Protein AF-H0EB92-F1 (afdb_monomer_lite)

Foldseek 3Di:
DDDPLVVPVVVVVVVVVVVLVVVLVVLCVVCVVVVCNVVSVVVVVVSVVCVVCVLVVVLVVLLVVLVVCVVVVVDDVQLSVLSNQLSVLCVVCVVVVDVVSPVSSVVSNCSSVVRVVVCVVPQDPVNVPPDPPPPPPDDDPDDD

pLDDT: mean 77.76, std 15.23, range [47.97, 97.62]

Radius of gyration: 22.9 Å; chains: 1; bounding box: 50×65×52 Å

Sequence (144 aa):
MGDPDTGSFSQMALAVGLVLMVPAVLGLMHMLREREVAFGHLGGAVAMLGLLVLPWAFMAGIAVLAFGLYRARAARSTVLLALVIGAAALAAAAITTTEWLAFAGMAALFVGFGAIGWMVLFESDEEWEHTPEVSGFRTLPGLH

Structure (mmCIF, N/CA/C/O backbone):
data_AF-H0EB92-F1
#
_entry.id   AF-H0EB92-F1
#
loop_
_atom_site.group_PDB
_atom_site.id
_atom_site.type_symbol
_atom_site.label_atom_id
_atom_site.label_alt_id
_atom_site.label_comp_id
_atom_site.label_asym_id
_atom_site.label_entity_id
_atom_site.label_seq_id
_atom_site.pdbx_PDB_ins_code
_atom_site.Cartn_x
_atom_site.Cartn_y
_atom_site.Cartn_z
_atom_site.occupancy
_atom_site.B_iso_or_equiv
_atom_site.auth_seq_id
_atom_site.auth_comp_id
_atom_site.auth_asym_id
_atom_site.auth_atom_id
_atom_site.pdbx_PDB_model_num
ATOM 1 N N . MET A 1 1 ? 14.178 24.014 -21.114 1.00 47.97 1 MET A N 1
ATOM 2 C CA . MET A 1 1 ? 13.807 24.080 -19.688 1.00 47.97 1 MET A CA 1
ATOM 3 C C . MET A 1 1 ? 13.017 22.808 -19.430 1.00 47.97 1 MET A C 1
ATOM 5 O O . MET A 1 1 ? 11.900 22.718 -19.912 1.00 47.97 1 MET A O 1
ATOM 9 N N . GLY A 1 2 ? 13.695 21.762 -18.947 1.00 56.12 2 GLY A N 1
ATOM 10 C CA . GLY A 1 2 ? 13.131 20.412 -18.826 1.00 56.12 2 GLY A CA 1
ATOM 11 C C . GLY A 1 2 ? 12.262 20.292 -17.581 1.00 56.12 2 GLY A C 1
ATOM 12 O O . GLY A 1 2 ? 12.571 20.925 -16.574 1.00 56.12 2 GLY A O 1
ATOM 13 N N . ASP A 1 3 ? 11.184 19.527 -17.697 1.00 61.53 3 ASP A N 1
ATOM 14 C CA . ASP A 1 3 ? 10.176 19.314 -16.660 1.00 61.53 3 ASP A CA 1
ATOM 15 C C . ASP A 1 3 ? 10.810 18.667 -15.404 1.00 61.53 3 ASP A C 1
ATOM 17 O O . ASP A 1 3 ? 11.378 17.572 -15.523 1.00 61.53 3 ASP A O 1
ATOM 21 N N . PRO A 1 4 ? 10.804 19.335 -14.232 1.00 57.75 4 PRO A N 1
ATOM 22 C CA . PRO A 1 4 ? 11.524 18.891 -13.030 1.00 57.75 4 PRO A CA 1
ATOM 23 C C . PRO A 1 4 ? 11.032 17.552 -12.443 1.00 57.75 4 PRO A C 1
ATOM 25 O O . PRO A 1 4 ? 11.733 16.932 -11.642 1.00 57.75 4 PRO A O 1
ATOM 28 N N . ASP A 1 5 ? 9.887 17.064 -12.905 1.00 58.50 5 ASP A N 1
ATOM 29 C CA . ASP A 1 5 ? 9.116 15.986 -12.281 1.00 58.50 5 ASP A CA 1
ATOM 30 C C . ASP A 1 5 ? 9.556 14.601 -12.796 1.00 58.50 5 ASP A C 1
ATOM 32 O O . ASP A 1 5 ? 9.530 13.593 -12.093 1.00 58.50 5 ASP A O 1
ATOM 36 N N . THR A 1 6 ? 10.089 14.550 -14.020 1.00 55.62 6 THR A N 1
ATOM 37 C CA . THR A 1 6 ? 10.669 13.326 -14.607 1.00 55.62 6 THR A CA 1
ATOM 38 C C . THR A 1 6 ? 11.997 12.920 -13.957 1.00 55.62 6 THR A C 1
ATOM 40 O O . THR A 1 6 ? 12.419 11.763 -14.046 1.00 55.62 6 THR A O 1
ATOM 43 N N . GLY A 1 7 ? 12.647 13.854 -13.255 1.00 50.59 7 GLY A N 1
ATOM 44 C CA . GLY A 1 7 ? 13.911 13.631 -12.563 1.00 50.59 7 GLY A CA 1
ATOM 45 C C . GLY A 1 7 ? 13.770 12.763 -11.310 1.00 50.59 7 GLY A C 1
ATOM 46 O O . GLY A 1 7 ? 14.587 11.866 -11.116 1.00 50.59 7 GLY A O 1
ATOM 47 N N . SER A 1 8 ? 12.727 12.965 -10.500 1.00 57.66 8 SER A N 1
ATOM 48 C CA . SER A 1 8 ? 12.569 12.355 -9.166 1.00 57.66 8 SER A CA 1
ATOM 49 C C . SER A 1 8 ? 12.298 10.846 -9.228 1.00 57.66 8 SER A C 1
ATOM 51 O O . SER A 1 8 ? 12.966 10.057 -8.558 1.00 57.66 8 SER A O 1
ATOM 53 N N . PHE A 1 9 ? 11.382 10.421 -10.100 1.00 49.84 9 PHE A N 1
ATOM 54 C CA . PHE A 1 9 ? 11.049 9.013 -10.308 1.00 49.84 9 PHE A CA 1
ATOM 55 C C . PHE A 1 9 ? 12.227 8.253 -10.929 1.00 49.84 9 PHE A C 1
ATOM 57 O O . PHE A 1 9 ? 12.560 7.149 -10.493 1.00 49.84 9 PHE A O 1
ATOM 64 N N . SER A 1 10 ? 12.930 8.886 -11.881 1.00 52.88 10 SER A N 1
ATOM 65 C CA . SER A 1 10 ? 14.174 8.340 -12.436 1.00 52.88 10 SER A CA 1
ATOM 66 C C . SER A 1 10 ? 15.265 8.206 -11.364 1.00 52.88 10 SER A C 1
ATOM 68 O O . SER A 1 10 ? 15.989 7.215 -11.347 1.00 52.88 10 SER A O 1
ATOM 70 N N . GLN A 1 11 ? 15.338 9.144 -10.414 1.00 54.69 11 GLN A N 1
ATOM 71 C CA . GLN A 1 11 ? 16.317 9.145 -9.328 1.00 54.69 11 GLN A CA 1
ATOM 72 C C . GLN A 1 11 ? 16.017 8.102 -8.246 1.00 54.69 11 GLN A C 1
ATOM 74 O O . GLN A 1 11 ? 16.948 7.484 -7.732 1.00 54.69 11 GLN A O 1
ATOM 79 N N . MET A 1 12 ? 14.747 7.841 -7.926 1.00 48.62 12 MET A N 1
ATOM 80 C CA . MET A 1 12 ? 14.381 6.767 -6.993 1.00 48.62 12 MET A CA 1
ATOM 81 C C . MET A 1 12 ? 14.531 5.384 -7.630 1.00 48.62 12 MET A C 1
ATOM 83 O O . MET A 1 12 ? 15.045 4.471 -6.984 1.00 48.62 12 MET A O 1
ATOM 87 N N . ALA A 1 13 ? 14.177 5.240 -8.911 1.00 63.12 13 ALA A N 1
ATOM 88 C CA . ALA A 1 13 ? 14.473 4.034 -9.681 1.00 63.12 13 ALA A CA 1
ATOM 89 C C . ALA A 1 13 ? 15.991 3.778 -9.768 1.00 63.12 13 ALA A C 1
ATOM 91 O O . ALA A 1 13 ? 16.427 2.636 -9.618 1.00 63.12 13 ALA A O 1
ATOM 92 N N . LEU A 1 14 ? 16.804 4.833 -9.912 1.00 58.56 14 LEU A N 1
ATOM 93 C CA . LEU A 1 14 ? 18.266 4.757 -9.822 1.00 58.56 14 LEU A CA 1
ATOM 94 C C . LEU A 1 14 ? 18.753 4.368 -8.417 1.00 58.56 14 LEU A C 1
ATOM 96 O O . LEU A 1 14 ? 19.651 3.538 -8.311 1.00 58.56 14 LEU A O 1
ATOM 100 N N . ALA A 1 15 ? 18.169 4.907 -7.342 1.00 57.34 15 ALA A N 1
ATOM 101 C CA . ALA A 1 15 ? 18.561 4.582 -5.966 1.00 57.34 15 ALA A CA 1
ATOM 102 C C . ALA A 1 15 ? 18.242 3.123 -5.598 1.00 57.34 15 ALA A C 1
ATOM 104 O O . ALA A 1 15 ? 19.079 2.424 -5.025 1.00 57.34 15 ALA A O 1
ATOM 105 N N . VAL A 1 16 ? 17.060 2.638 -5.986 1.00 60.53 16 VAL A N 1
ATOM 106 C CA . VAL A 1 16 ? 16.660 1.234 -5.824 1.00 60.53 16 VAL A CA 1
ATOM 107 C C . VAL A 1 16 ? 17.541 0.334 -6.692 1.00 60.53 16 VAL A C 1
ATOM 109 O O . VAL A 1 16 ? 18.090 -0.645 -6.189 1.00 60.53 16 VAL A O 1
ATOM 112 N N . GLY A 1 17 ? 17.780 0.713 -7.953 1.00 59.66 17 GLY A N 1
ATOM 113 C CA . GLY A 1 17 ? 18.734 0.036 -8.833 1.00 59.66 17 GLY A CA 1
ATOM 114 C C . GLY A 1 17 ? 20.137 -0.079 -8.223 1.00 59.66 17 GLY A C 1
ATOM 115 O O . GLY A 1 17 ? 20.752 -1.137 -8.319 1.00 59.66 17 GLY A O 1
ATOM 116 N N . LEU A 1 18 ? 20.614 0.957 -7.523 1.00 62.94 18 LEU A N 1
ATOM 117 C CA . LEU A 1 18 ? 21.928 0.983 -6.871 1.00 62.94 18 LEU A CA 1
ATOM 118 C C . LEU A 1 18 ? 22.023 0.005 -5.687 1.00 62.94 18 LEU A C 1
ATOM 120 O O . LEU A 1 18 ? 23.012 -0.716 -5.566 1.00 62.94 18 LEU A O 1
ATOM 124 N N . VAL A 1 19 ? 20.993 -0.061 -4.834 1.00 62.94 19 VAL A N 1
ATOM 125 C CA . VAL A 1 19 ? 20.951 -0.988 -3.681 1.00 62.94 19 VAL A CA 1
ATOM 126 C C . VAL A 1 19 ? 20.983 -2.445 -4.147 1.00 62.94 19 VAL A C 1
ATOM 128 O O . VAL A 1 19 ? 21.615 -3.294 -3.524 1.00 62.94 19 VAL A O 1
ATOM 131 N N . LEU A 1 20 ? 20.348 -2.723 -5.282 1.00 59.44 20 LEU A N 1
ATOM 132 C CA . LEU A 1 20 ? 20.226 -4.060 -5.864 1.00 59.44 20 LEU A CA 1
ATOM 133 C C . LEU A 1 20 ? 21.416 -4.438 -6.737 1.00 59.44 20 LEU A C 1
ATOM 135 O O . LEU A 1 20 ? 21.704 -5.622 -6.920 1.00 59.44 20 LEU A O 1
ATOM 139 N N . MET A 1 21 ? 22.155 -3.435 -7.211 1.00 62.91 21 MET A N 1
ATOM 140 C CA . MET A 1 21 ? 23.435 -3.623 -7.875 1.00 62.91 21 MET A CA 1
ATOM 141 C C . MET A 1 21 ? 24.424 -4.351 -6.958 1.00 62.91 21 MET A C 1
ATOM 143 O O . MET A 1 21 ? 25.187 -5.177 -7.441 1.00 62.91 21 MET A O 1
ATOM 147 N N . VAL A 1 22 ? 24.389 -4.111 -5.641 1.00 66.00 22 VAL A N 1
ATOM 148 C CA . VAL A 1 22 ? 25.320 -4.727 -4.679 1.00 66.00 22 VAL A CA 1
ATOM 149 C C . VAL A 1 22 ? 25.186 -6.261 -4.627 1.00 66.00 22 VAL A C 1
ATOM 151 O O . VAL A 1 22 ? 26.177 -6.936 -4.910 1.00 66.00 22 VAL A O 1
ATOM 154 N N . PRO A 1 23 ? 24.014 -6.866 -4.342 1.00 62.53 23 PRO A N 1
ATOM 155 C CA . PRO A 1 23 ? 23.859 -8.322 -4.371 1.00 62.53 23 PRO A CA 1
ATOM 156 C C . PRO A 1 23 ? 23.979 -8.915 -5.782 1.00 62.53 23 PRO A C 1
ATOM 158 O O . PRO A 1 23 ? 24.484 -10.027 -5.918 1.00 62.53 23 PRO A O 1
ATOM 161 N N . ALA A 1 24 ? 23.585 -8.189 -6.836 1.00 67.62 24 ALA A N 1
ATOM 162 C CA . ALA A 1 24 ? 23.766 -8.643 -8.217 1.00 67.62 24 ALA A CA 1
ATOM 163 C C . ALA A 1 24 ? 25.253 -8.733 -8.603 1.00 67.62 24 ALA A C 1
ATOM 165 O O . ALA A 1 24 ? 25.683 -9.724 -9.192 1.00 67.62 24 ALA A O 1
ATOM 166 N N . VAL A 1 25 ? 26.056 -7.735 -8.217 1.00 69.44 25 VAL A N 1
ATOM 167 C CA . VAL A 1 25 ? 27.513 -7.737 -8.391 1.00 69.44 25 VAL A CA 1
ATOM 168 C C . VAL A 1 25 ? 28.153 -8.815 -7.527 1.00 69.44 25 VAL A C 1
ATOM 170 O O . VAL A 1 25 ? 29.022 -9.518 -8.024 1.00 69.44 25 VAL A O 1
ATOM 173 N N . LEU A 1 26 ? 27.706 -9.018 -6.285 1.00 67.50 26 LEU A N 1
ATOM 174 C CA . LEU A 1 26 ? 28.209 -10.105 -5.437 1.00 67.50 26 LEU A CA 1
ATOM 175 C C . LEU A 1 26 ? 27.888 -11.491 -6.020 1.00 67.50 26 LEU A C 1
ATOM 177 O O . LEU A 1 26 ? 28.767 -12.349 -6.053 1.00 67.50 26 LEU A O 1
ATOM 181 N N . GLY A 1 27 ? 26.679 -11.694 -6.552 1.00 70.19 27 GLY A N 1
ATOM 182 C CA . GLY A 1 27 ? 26.296 -12.916 -7.267 1.00 70.19 27 GLY A CA 1
ATOM 183 C C . GLY A 1 27 ? 27.115 -13.134 -8.545 1.00 70.19 27 GLY A C 1
ATOM 184 O O . GLY A 1 27 ? 27.589 -14.242 -8.794 1.00 70.19 27 GLY A O 1
ATOM 185 N N . LEU A 1 28 ? 27.372 -12.069 -9.311 1.00 63.38 28 LEU A N 1
ATOM 186 C CA . LEU A 1 28 ? 28.249 -12.096 -10.488 1.00 63.38 28 LEU A CA 1
ATOM 187 C C . LEU A 1 28 ? 29.713 -12.361 -10.118 1.00 63.38 28 LEU A C 1
ATOM 189 O O . LEU A 1 28 ? 30.367 -13.152 -10.786 1.00 63.38 28 LEU A O 1
ATOM 193 N N . MET A 1 29 ? 30.232 -11.760 -9.046 1.00 68.31 29 MET A N 1
ATOM 194 C CA . MET A 1 29 ? 31.584 -12.014 -8.536 1.00 68.31 29 MET A CA 1
ATOM 195 C C . MET A 1 29 ? 31.742 -13.469 -8.099 1.00 68.31 29 MET A C 1
ATOM 197 O O . MET A 1 29 ? 32.788 -14.070 -8.342 1.00 68.31 29 MET A O 1
ATOM 201 N N . HIS A 1 30 ? 30.704 -14.046 -7.490 1.00 64.56 30 HIS A N 1
ATOM 202 C CA . HIS A 1 30 ? 30.712 -15.451 -7.105 1.00 64.56 30 HIS A CA 1
ATOM 203 C C . HIS A 1 30 ? 30.706 -16.376 -8.329 1.00 64.56 30 HIS A C 1
ATOM 205 O O . HIS A 1 30 ? 31.503 -17.305 -8.392 1.00 64.56 30 HIS A O 1
ATOM 211 N N . MET A 1 31 ? 29.922 -16.067 -9.365 1.00 60.25 31 MET A N 1
ATOM 212 C CA . MET A 1 31 ? 29.878 -16.893 -10.580 1.00 60.25 31 MET A CA 1
ATOM 213 C C . MET A 1 31 ? 31.065 -16.705 -11.531 1.00 60.25 31 MET A C 1
ATOM 215 O O . MET A 1 31 ? 31.491 -17.658 -12.183 1.00 60.25 31 MET A O 1
ATOM 219 N N . LEU A 1 32 ? 31.660 -15.510 -11.589 1.00 59.31 32 LEU A N 1
ATOM 220 C CA . LEU A 1 32 ? 32.915 -15.270 -12.312 1.00 59.31 32 LEU A CA 1
ATOM 221 C C . LEU A 1 32 ? 34.091 -16.014 -11.664 1.00 59.31 32 LEU A C 1
ATOM 223 O O . LEU A 1 32 ? 35.038 -16.381 -12.361 1.00 59.31 32 LEU A O 1
ATOM 227 N N . ARG A 1 33 ? 34.009 -16.287 -10.354 1.00 68.94 33 ARG A N 1
ATOM 228 C CA . ARG A 1 33 ? 34.965 -17.135 -9.632 1.00 68.94 33 ARG A CA 1
ATOM 229 C C . ARG A 1 33 ? 34.838 -18.619 -10.008 1.00 68.94 33 ARG A C 1
ATOM 231 O O . ARG A 1 33 ? 35.840 -19.324 -9.943 1.00 68.94 33 ARG A O 1
ATOM 238 N N . GLU A 1 34 ? 33.661 -19.070 -10.451 1.00 62.69 34 GLU A N 1
ATOM 239 C CA . GLU A 1 34 ? 33.354 -20.485 -10.744 1.00 62.69 34 GLU A CA 1
ATOM 240 C C . GLU A 1 34 ? 33.150 -20.803 -12.246 1.00 62.69 34 GLU A C 1
ATOM 242 O O . GLU A 1 34 ? 32.861 -21.938 -12.602 1.00 62.69 34 GLU A O 1
ATOM 247 N N . ARG A 1 35 ? 33.402 -19.842 -13.154 1.00 59.41 35 ARG A N 1
ATOM 248 C CA . ARG A 1 35 ? 33.315 -19.985 -14.632 1.00 59.41 35 ARG A CA 1
ATOM 249 C C . ARG A 1 35 ? 31.919 -20.315 -15.197 1.00 59.41 35 ARG A C 1
ATOM 251 O O . ARG A 1 35 ? 31.824 -20.812 -16.317 1.00 59.41 35 ARG A O 1
ATOM 258 N N . GLU A 1 36 ? 30.839 -19.932 -14.519 1.00 62.75 36 GLU A N 1
ATOM 259 C CA . GLU A 1 36 ? 29.465 -20.185 -14.987 1.00 62.75 36 GLU A CA 1
ATOM 260 C C . GLU A 1 36 ? 28.679 -18.894 -15.300 1.00 62.75 36 GLU A C 1
ATOM 262 O O . GLU A 1 36 ? 27.669 -18.560 -14.685 1.00 62.75 36 GLU A O 1
ATOM 267 N N . VAL A 1 37 ? 29.132 -18.151 -16.318 1.00 59.75 37 VAL A N 1
ATOM 268 C CA . VAL A 1 37 ? 28.549 -16.855 -16.746 1.00 59.75 37 VAL A CA 1
ATOM 269 C C . VAL A 1 37 ? 27.054 -16.954 -17.095 1.00 59.75 37 VAL A C 1
ATOM 271 O O . VAL A 1 37 ? 26.287 -16.024 -16.842 1.00 59.75 37 VAL A O 1
ATOM 274 N N . ALA A 1 38 ? 26.614 -18.093 -17.636 1.00 64.19 38 ALA A N 1
ATOM 275 C CA . ALA A 1 38 ? 25.225 -18.315 -18.036 1.00 64.19 38 ALA A CA 1
ATOM 276 C C . ALA A 1 38 ? 24.244 -18.286 -16.848 1.00 64.19 38 ALA A C 1
ATOM 278 O O . ALA A 1 38 ? 23.174 -17.680 -16.943 1.00 64.19 38 ALA A O 1
ATOM 279 N N . PHE A 1 39 ? 24.621 -18.869 -15.708 1.00 59.34 39 PHE A N 1
ATOM 280 C CA . PHE A 1 39 ? 23.785 -18.859 -14.508 1.00 59.34 39 PHE A CA 1
ATOM 281 C C . PHE A 1 39 ? 23.727 -17.467 -13.861 1.00 59.34 39 PHE A C 1
ATOM 283 O O . PHE A 1 39 ? 22.735 -17.135 -13.212 1.00 59.34 39 PHE A O 1
ATOM 290 N N . GLY A 1 40 ? 24.731 -16.612 -14.098 1.00 60.06 40 GLY A N 1
ATOM 291 C CA . GLY A 1 40 ? 24.814 -15.273 -13.502 1.00 60.06 40 GLY A CA 1
ATOM 292 C C . GLY A 1 40 ? 23.825 -14.314 -14.141 1.00 60.06 40 GLY A C 1
ATOM 293 O O . GLY A 1 40 ? 23.140 -13.557 -13.453 1.00 60.06 40 GLY A O 1
ATOM 294 N N . HIS A 1 41 ? 23.675 -14.415 -15.460 1.00 66.88 41 HIS A N 1
ATOM 295 C CA . HIS A 1 41 ? 22.631 -13.703 -16.187 1.00 66.88 41 HIS A CA 1
ATOM 296 C C . HIS A 1 41 ? 21.233 -14.198 -15.819 1.00 66.88 41 HIS A C 1
ATOM 298 O O . HIS A 1 41 ? 20.327 -13.381 -15.667 1.00 66.88 41 HIS A O 1
ATOM 304 N N . LEU A 1 42 ? 21.061 -15.508 -15.617 1.00 71.44 42 LEU A N 1
ATOM 305 C CA . LEU A 1 42 ? 19.783 -16.072 -15.190 1.00 71.44 42 LEU A CA 1
ATOM 306 C C . LEU A 1 42 ? 19.403 -15.598 -13.778 1.00 71.44 42 LEU A C 1
ATOM 308 O O . LEU A 1 42 ? 18.294 -15.111 -13.579 1.00 71.44 42 LEU A O 1
ATOM 312 N N . GLY A 1 43 ? 20.330 -15.660 -12.819 1.00 66.81 43 GLY A N 1
ATOM 313 C CA . GLY A 1 43 ? 20.117 -15.166 -11.456 1.00 66.81 43 GLY A CA 1
ATOM 314 C C . GLY A 1 43 ? 19.850 -13.660 -11.408 1.00 66.81 43 GLY A C 1
ATOM 315 O O . GLY A 1 43 ? 18.928 -13.221 -10.722 1.00 66.81 43 GLY A O 1
ATOM 316 N N . GLY A 1 44 ? 20.586 -12.872 -12.199 1.00 68.31 44 GLY A N 1
ATOM 317 C CA . GLY A 1 44 ? 20.347 -11.436 -12.347 1.00 68.31 44 GLY A CA 1
ATOM 318 C C . GLY A 1 44 ? 18.977 -11.116 -12.956 1.00 68.31 44 GLY A C 1
ATOM 319 O O . GLY A 1 44 ? 18.276 -10.239 -12.454 1.00 68.31 44 GLY A O 1
ATOM 320 N N . ALA A 1 45 ? 18.554 -11.856 -13.985 1.00 72.88 45 ALA A N 1
ATOM 321 C CA . ALA A 1 45 ? 17.235 -11.696 -14.597 1.00 72.88 45 ALA A CA 1
ATOM 322 C C . ALA A 1 45 ? 16.102 -12.068 -13.627 1.00 72.88 45 ALA A C 1
ATOM 324 O O . ALA A 1 45 ? 15.121 -11.336 -13.525 1.00 72.88 45 ALA A O 1
ATOM 325 N N . VAL A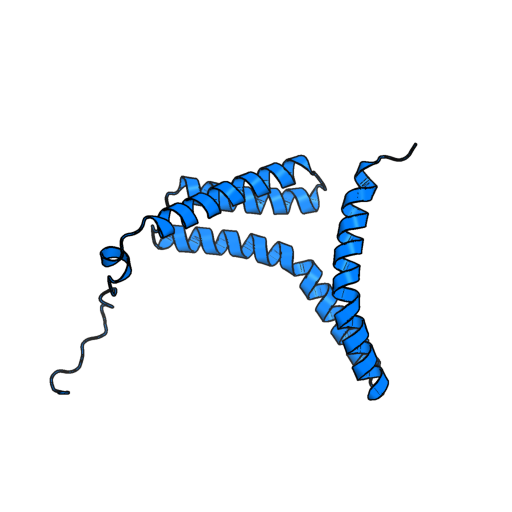 1 46 ? 16.253 -13.160 -12.871 1.00 71.06 46 VAL A N 1
ATOM 326 C CA . VAL A 1 46 ? 15.277 -13.587 -11.856 1.00 71.06 46 VAL A CA 1
ATOM 327 C C . VAL A 1 46 ? 15.180 -12.569 -10.720 1.00 71.06 46 VAL A C 1
ATOM 329 O O . VAL A 1 46 ? 14.072 -12.219 -10.316 1.00 71.06 46 VAL A O 1
ATOM 332 N N . ALA A 1 47 ? 16.310 -12.040 -10.240 1.00 72.31 47 ALA A N 1
ATOM 333 C CA . ALA A 1 47 ? 16.313 -10.988 -9.228 1.00 72.31 47 ALA A CA 1
ATOM 334 C C . ALA A 1 47 ? 15.603 -9.724 -9.738 1.00 72.31 47 ALA A C 1
ATOM 336 O O . ALA A 1 47 ? 14.718 -9.199 -9.064 1.00 72.31 47 ALA A O 1
ATOM 337 N N . MET A 1 48 ? 15.923 -9.281 -10.958 1.00 68.69 48 MET A N 1
ATOM 338 C CA . MET A 1 48 ? 15.298 -8.104 -11.567 1.00 68.69 48 MET A CA 1
ATOM 339 C C . MET A 1 48 ? 13.786 -8.287 -11.760 1.00 68.69 48 MET A C 1
ATOM 341 O O . MET A 1 48 ? 13.009 -7.379 -11.472 1.00 68.69 48 MET A O 1
ATOM 345 N N . LEU A 1 49 ? 13.353 -9.479 -12.184 1.00 69.94 49 LEU A N 1
ATOM 346 C CA . LEU A 1 49 ? 11.935 -9.823 -12.283 1.00 69.94 49 LEU A CA 1
ATOM 347 C C . LEU A 1 49 ? 11.245 -9.808 -10.918 1.00 69.94 49 LEU A C 1
ATOM 349 O O . LEU A 1 49 ? 10.161 -9.243 -10.797 1.00 69.94 49 LEU A O 1
ATOM 353 N N . GLY A 1 50 ? 11.872 -10.378 -9.886 1.00 70.88 50 GLY A N 1
ATOM 354 C CA . GLY A 1 50 ? 11.340 -10.345 -8.524 1.00 70.88 50 GLY A CA 1
ATOM 355 C C . GLY A 1 50 ? 11.095 -8.915 -8.048 1.00 70.88 50 GLY A C 1
ATOM 356 O O . GLY A 1 50 ? 10.032 -8.607 -7.520 1.00 70.88 50 GLY A O 1
ATOM 357 N N . LEU A 1 51 ? 12.034 -8.019 -8.327 1.00 74.00 51 LEU A N 1
ATOM 358 C CA . LEU A 1 51 ? 11.930 -6.602 -7.993 1.00 74.00 51 LEU A CA 1
ATOM 359 C C . LEU A 1 51 ? 10.883 -5.836 -8.784 1.00 74.00 51 LEU A C 1
ATOM 361 O O . LEU A 1 51 ? 10.212 -4.974 -8.222 1.00 74.00 51 LEU A O 1
ATOM 365 N N . LEU A 1 52 ? 10.709 -6.175 -10.056 1.00 74.00 52 LEU A N 1
ATOM 366 C CA . LEU A 1 52 ? 9.661 -5.595 -10.883 1.00 74.00 52 LEU A CA 1
ATOM 367 C C . LEU A 1 52 ? 8.262 -6.000 -10.389 1.00 74.00 52 LEU A C 1
ATOM 369 O O . LEU A 1 52 ? 7.334 -5.195 -10.422 1.00 74.00 52 LEU A O 1
ATOM 373 N N . VAL A 1 53 ? 8.109 -7.242 -9.921 1.00 80.38 53 VAL A N 1
ATOM 374 C CA . VAL A 1 53 ? 6.819 -7.807 -9.493 1.00 80.38 53 VAL A CA 1
ATOM 375 C C . VAL A 1 53 ? 6.498 -7.491 -8.027 1.00 80.38 53 VAL A C 1
ATOM 377 O O . VAL A 1 53 ? 5.324 -7.421 -7.665 1.00 80.38 53 VAL A O 1
ATOM 380 N N . LEU A 1 54 ? 7.507 -7.259 -7.181 1.00 81.38 54 LEU A N 1
ATOM 381 C CA . LEU A 1 54 ? 7.343 -7.072 -5.735 1.00 81.38 54 LEU A CA 1
ATOM 382 C C . LEU A 1 54 ? 6.295 -6.005 -5.348 1.00 81.38 54 LEU A C 1
ATOM 384 O O . LEU A 1 54 ? 5.449 -6.317 -4.507 1.00 81.38 54 LEU A O 1
ATOM 388 N N . PRO A 1 55 ? 6.261 -4.794 -5.944 1.00 82.19 55 PRO A N 1
ATOM 389 C CA . PRO A 1 55 ? 5.258 -3.785 -5.592 1.00 82.19 55 PRO A CA 1
ATOM 390 C C . PRO A 1 55 ? 3.828 -4.237 -5.915 1.00 82.19 55 PRO A C 1
ATOM 392 O O . PRO A 1 55 ? 2.905 -4.001 -5.137 1.00 82.19 55 PRO A O 1
ATOM 395 N N . TRP A 1 56 ? 3.647 -4.948 -7.029 1.00 83.44 56 TRP A N 1
ATOM 396 C CA . TRP A 1 56 ? 2.356 -5.500 -7.444 1.00 83.44 56 TRP A CA 1
ATOM 397 C C . TRP A 1 56 ? 1.894 -6.617 -6.515 1.00 83.44 56 TRP A C 1
ATOM 399 O 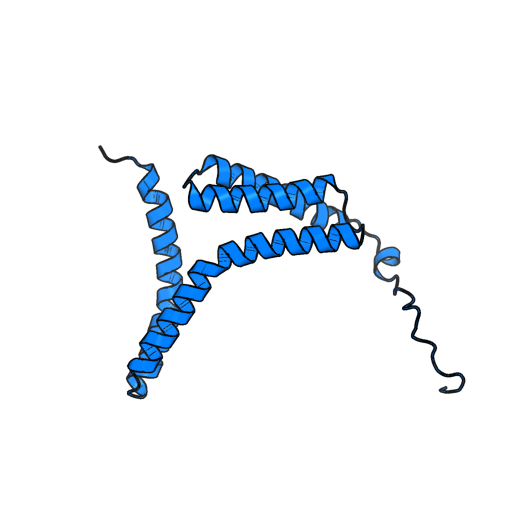O . TRP A 1 56 ? 0.740 -6.639 -6.087 1.00 83.44 56 TRP A O 1
ATOM 409 N N . ALA A 1 57 ? 2.812 -7.516 -6.157 1.00 81.62 57 ALA A N 1
ATOM 410 C CA . ALA A 1 57 ? 2.556 -8.574 -5.191 1.00 81.62 57 ALA A CA 1
ATOM 411 C C . ALA A 1 57 ? 2.199 -8.001 -3.812 1.00 81.62 57 ALA A C 1
ATOM 413 O O . ALA A 1 57 ? 1.285 -8.507 -3.165 1.00 81.62 57 ALA A O 1
ATOM 414 N N . PHE A 1 58 ? 2.856 -6.916 -3.389 1.00 86.38 58 PHE A N 1
ATOM 415 C CA . PHE A 1 58 ? 2.521 -6.210 -2.155 1.00 86.38 58 PHE A CA 1
ATOM 416 C C . PHE A 1 58 ? 1.084 -5.674 -2.185 1.00 86.38 58 PHE A C 1
ATOM 418 O O . PHE A 1 58 ? 0.302 -5.985 -1.290 1.00 86.38 58 PHE A O 1
ATOM 425 N N . MET A 1 59 ? 0.694 -4.946 -3.237 1.00 89.12 59 MET A N 1
ATOM 426 C CA . MET A 1 59 ? -0.666 -4.400 -3.376 1.00 89.12 59 MET A CA 1
ATOM 427 C C . MET A 1 59 ? -1.736 -5.499 -3.427 1.00 89.12 59 MET A C 1
ATOM 429 O O . MET A 1 59 ? -2.774 -5.386 -2.773 1.00 89.12 59 MET A O 1
ATOM 433 N N . ALA A 1 60 ? -1.469 -6.595 -4.143 1.00 89.56 60 ALA A N 1
ATOM 434 C CA . ALA A 1 60 ? -2.334 -7.772 -4.143 1.00 89.56 60 ALA A CA 1
ATOM 435 C C . ALA A 1 60 ? -2.421 -8.413 -2.747 1.00 89.56 60 ALA A C 1
ATOM 437 O O . ALA A 1 60 ? -3.509 -8.771 -2.294 1.00 89.56 60 ALA A O 1
ATOM 438 N N . GLY A 1 61 ? -1.296 -8.495 -2.032 1.00 91.50 61 GLY A N 1
ATOM 439 C CA . GLY A 1 61 ? -1.226 -8.954 -0.648 1.00 91.50 61 GLY A CA 1
ATOM 440 C C . GLY A 1 61 ? -2.097 -8.122 0.292 1.00 91.50 61 GLY A C 1
ATOM 441 O O . GLY A 1 61 ? -2.795 -8.694 1.124 1.00 91.50 61 GLY A O 1
ATOM 442 N N . ILE A 1 62 ? -2.151 -6.797 0.113 1.00 96.25 62 ILE A N 1
ATOM 443 C CA . ILE A 1 62 ? -3.060 -5.926 0.876 1.00 96.25 62 ILE A CA 1
ATOM 444 C C . ILE A 1 62 ? -4.527 -6.260 0.603 1.00 96.25 62 ILE A C 1
ATOM 446 O O . ILE A 1 62 ? -5.319 -6.327 1.542 1.00 96.25 62 ILE A O 1
ATOM 450 N N . ALA A 1 63 ? -4.904 -6.510 -0.652 1.00 94.75 63 ALA A N 1
ATOM 451 C CA . ALA A 1 63 ? -6.273 -6.902 -0.983 1.00 94.75 63 ALA A CA 1
ATOM 452 C C . ALA A 1 63 ? -6.650 -8.254 -0.349 1.00 94.75 63 ALA A C 1
ATOM 454 O O . ALA A 1 63 ? -7.735 -8.396 0.218 1.00 94.75 63 ALA A O 1
ATOM 455 N N . VAL A 1 64 ? -5.735 -9.229 -0.385 1.00 96.50 64 VAL A N 1
ATOM 456 C CA . VAL A 1 64 ? -5.913 -10.535 0.270 1.00 96.50 64 VAL A CA 1
ATOM 457 C C . VAL A 1 64 ? -6.006 -10.381 1.790 1.00 96.50 64 VAL A C 1
ATOM 459 O O . VAL A 1 64 ? -6.888 -10.978 2.406 1.00 96.50 64 VAL A O 1
ATOM 462 N N . LEU A 1 65 ? -5.156 -9.548 2.397 1.00 94.25 65 LEU A N 1
ATOM 463 C CA . LEU A 1 65 ? -5.199 -9.236 3.826 1.00 94.25 65 LEU A CA 1
ATOM 464 C C . LEU A 1 65 ? -6.545 -8.607 4.208 1.00 94.25 65 LEU A C 1
ATOM 466 O O . LEU A 1 65 ? -7.196 -9.078 5.137 1.00 94.25 65 LEU A O 1
ATOM 470 N N . ALA A 1 66 ? -6.998 -7.594 3.466 1.00 95.06 66 ALA A N 1
ATOM 471 C CA . ALA A 1 66 ? -8.285 -6.946 3.700 1.00 95.06 66 ALA A CA 1
ATOM 472 C C . ALA A 1 66 ? -9.451 -7.943 3.592 1.00 95.06 66 ALA A C 1
ATOM 474 O O . ALA A 1 66 ? -10.369 -7.911 4.412 1.00 95.06 66 ALA A O 1
ATOM 475 N N . PHE A 1 67 ? -9.394 -8.873 2.634 1.00 94.81 67 PHE A N 1
ATOM 476 C CA . PHE A 1 67 ? -10.369 -9.956 2.517 1.00 94.81 67 PHE A CA 1
ATOM 477 C C . PHE A 1 67 ? -10.317 -10.934 3.702 1.00 94.81 67 PHE A C 1
ATOM 479 O O . PHE A 1 67 ? -11.364 -11.334 4.214 1.00 94.81 67 PHE A O 1
ATOM 486 N N . GLY A 1 68 ? -9.122 -11.300 4.171 1.00 93.31 68 GLY A N 1
ATOM 487 C CA . GLY A 1 68 ? -8.939 -12.130 5.364 1.00 93.31 68 GLY A CA 1
ATOM 488 C C . GLY A 1 68 ? -9.535 -11.478 6.613 1.00 93.31 68 GLY A C 1
ATOM 489 O O . GLY A 1 68 ? -10.332 -12.102 7.311 1.00 93.31 68 GLY A O 1
ATOM 490 N N . LEU A 1 69 ? -9.238 -10.195 6.832 1.00 93.56 69 LEU A N 1
ATOM 491 C CA . LEU A 1 69 ? -9.782 -9.403 7.939 1.00 93.56 69 LEU A CA 1
ATOM 492 C C . LEU A 1 69 ? -11.302 -9.226 7.837 1.00 93.56 69 LEU A C 1
ATOM 494 O O . LEU A 1 69 ? -11.996 -9.305 8.850 1.00 93.56 69 LEU A O 1
ATOM 498 N N . TYR A 1 70 ? -11.835 -9.047 6.622 1.00 93.31 70 TYR A N 1
ATOM 499 C CA . TYR A 1 70 ? -13.277 -9.030 6.371 1.00 93.31 70 TYR A CA 1
ATOM 500 C C . TYR A 1 70 ? -13.933 -10.351 6.781 1.00 93.31 70 TYR A C 1
ATOM 502 O O . TYR A 1 70 ? -14.919 -10.356 7.519 1.00 93.31 70 TYR A O 1
ATOM 510 N N . ARG A 1 71 ? -13.372 -11.481 6.327 1.00 94.62 71 ARG A N 1
ATOM 511 C CA . ARG A 1 71 ? -13.881 -12.825 6.637 1.00 94.62 71 ARG A CA 1
ATOM 512 C C . ARG A 1 71 ? -13.808 -13.141 8.126 1.00 94.62 71 ARG A C 1
ATOM 514 O O . ARG A 1 71 ? -14.735 -13.757 8.641 1.00 94.62 71 ARG A O 1
ATOM 521 N N . ALA A 1 72 ? -12.753 -12.693 8.799 1.00 90.94 72 ALA A N 1
ATOM 522 C CA . ALA A 1 72 ? -12.588 -12.830 10.242 1.00 90.94 72 ALA A CA 1
ATOM 523 C C . ALA A 1 72 ? -13.449 -11.841 11.047 1.00 90.94 72 ALA A C 1
ATOM 525 O O . ALA A 1 72 ? -13.565 -11.990 12.257 1.00 90.94 72 ALA A O 1
ATOM 526 N N . ARG A 1 73 ? -14.041 -10.828 10.394 1.00 88.75 73 ARG A N 1
ATOM 527 C CA . ARG A 1 73 ? -14.717 -9.689 11.043 1.00 88.75 73 ARG A CA 1
ATOM 528 C C . ARG A 1 73 ? -13.837 -8.978 12.081 1.00 88.75 73 ARG A C 1
ATOM 530 O O . ARG A 1 73 ? -14.355 -8.355 12.999 1.00 88.75 73 ARG A O 1
ATOM 537 N N . ALA A 1 74 ? -12.521 -9.041 11.891 1.00 87.69 74 ALA A N 1
ATOM 538 C CA . ALA A 1 74 ? -11.532 -8.524 12.832 1.00 87.69 74 ALA A CA 1
ATOM 539 C C . ALA A 1 74 ? -11.363 -7.001 12.742 1.00 87.69 74 ALA A C 1
ATOM 541 O O . ALA A 1 74 ? -10.885 -6.381 13.675 1.00 87.69 74 ALA A O 1
ATOM 542 N N . ALA A 1 75 ? -11.753 -6.373 11.629 1.00 90.75 75 ALA A N 1
ATOM 543 C CA . ALA A 1 75 ? -11.647 -4.927 11.463 1.00 90.75 75 ALA A CA 1
ATOM 544 C C . ALA A 1 75 ? -12.918 -4.333 10.850 1.00 90.75 75 ALA A C 1
ATOM 546 O O . ALA A 1 75 ? -13.650 -4.979 10.094 1.00 90.75 75 ALA A O 1
ATOM 547 N N . ARG A 1 76 ? -13.169 -3.056 11.157 1.00 91.88 76 ARG A N 1
ATOM 548 C CA . ARG A 1 76 ? -14.313 -2.305 10.627 1.00 91.88 76 ARG A CA 1
ATOM 549 C C . ARG A 1 76 ? -14.206 -2.165 9.104 1.00 91.88 76 ARG A C 1
ATOM 551 O O . ARG A 1 76 ? -13.143 -1.852 8.578 1.00 91.88 76 ARG A O 1
ATOM 558 N N . SER A 1 77 ? -15.327 -2.292 8.395 1.00 92.50 77 SER A N 1
ATOM 559 C CA . SER A 1 77 ? -15.384 -2.213 6.924 1.00 92.50 77 SER A CA 1
ATOM 560 C C . SER A 1 77 ? -14.766 -0.939 6.335 1.00 92.50 77 SER A C 1
ATOM 562 O O . SER A 1 77 ? -14.144 -1.002 5.281 1.00 92.50 77 SER A O 1
ATOM 564 N N . THR A 1 78 ? -14.870 0.203 7.021 1.00 93.12 78 THR A N 1
ATOM 565 C CA . THR A 1 78 ? -14.235 1.467 6.606 1.00 93.12 78 THR A CA 1
ATOM 566 C C . THR A 1 78 ? -12.706 1.373 6.566 1.00 93.12 78 THR A C 1
ATOM 568 O O . THR A 1 78 ? -12.084 1.915 5.659 1.00 93.12 78 THR A O 1
ATOM 571 N N . VAL A 1 79 ? -12.100 0.648 7.512 1.00 95.12 79 VAL A N 1
ATOM 572 C CA . VAL A 1 79 ? -10.647 0.411 7.569 1.00 95.12 79 VAL A CA 1
ATOM 573 C C . VAL A 1 79 ? -10.215 -0.481 6.407 1.00 95.12 79 VAL A C 1
ATOM 575 O O . VAL A 1 79 ? -9.221 -0.209 5.740 1.00 95.12 79 VAL A O 1
ATOM 578 N N . LEU A 1 80 ? -11.014 -1.505 6.104 1.00 95.06 80 LEU A N 1
ATOM 579 C CA . LEU A 1 80 ? -10.775 -2.398 4.969 1.00 95.06 80 LEU A CA 1
ATOM 580 C C . LEU A 1 80 ? -10.881 -1.656 3.633 1.00 95.06 80 LEU A C 1
ATOM 582 O O . LEU A 1 80 ? -10.043 -1.841 2.754 1.00 95.06 80 LEU A O 1
ATOM 586 N N . LEU A 1 81 ? -11.872 -0.770 3.504 1.00 95.69 81 LEU A N 1
ATOM 587 C CA . LEU A 1 81 ? -12.013 0.131 2.361 1.00 95.69 81 LEU A CA 1
ATOM 588 C C . LEU A 1 81 ? -10.781 1.023 2.200 1.00 95.69 81 LEU A C 1
ATOM 590 O O . LEU A 1 81 ? -10.277 1.140 1.088 1.00 95.69 81 LEU A O 1
ATOM 594 N N . ALA A 1 82 ? -10.261 1.596 3.288 1.00 96.31 82 ALA A N 1
ATOM 595 C CA . ALA A 1 82 ? -9.048 2.409 3.242 1.00 96.31 82 ALA A CA 1
ATOM 596 C C . ALA A 1 82 ? -7.830 1.608 2.745 1.00 96.31 82 ALA A C 1
ATOM 598 O O . ALA A 1 82 ? -7.092 2.095 1.891 1.00 96.31 82 ALA A O 1
ATOM 599 N N . LEU A 1 83 ? -7.661 0.360 3.200 1.00 97.31 83 LEU A N 1
ATOM 600 C CA . LEU A 1 83 ? -6.588 -0.522 2.726 1.00 97.31 83 LEU A CA 1
ATOM 601 C C . LEU A 1 83 ? -6.706 -0.836 1.230 1.00 97.31 83 LEU A C 1
ATOM 603 O O . LEU A 1 83 ? -5.730 -0.715 0.490 1.00 97.31 83 LEU A O 1
ATOM 607 N N . VAL A 1 84 ? -7.902 -1.216 0.774 1.00 97.31 84 VAL A N 1
ATOM 608 C CA . VAL A 1 84 ? -8.140 -1.572 -0.632 1.00 97.31 84 VAL A CA 1
ATOM 609 C C . VAL A 1 84 ? -7.999 -0.351 -1.540 1.00 97.31 84 VAL A C 1
ATOM 611 O O . VAL A 1 84 ? -7.339 -0.441 -2.572 1.00 97.31 84 VAL A O 1
ATOM 614 N N . ILE A 1 85 ? -8.561 0.799 -1.151 1.00 97.38 85 ILE A N 1
ATOM 615 C CA . ILE A 1 85 ? -8.425 2.056 -1.900 1.00 97.38 85 ILE A CA 1
ATOM 616 C C . ILE A 1 85 ? -6.960 2.485 -1.944 1.00 97.38 85 ILE A C 1
ATOM 618 O O . ILE A 1 85 ? -6.481 2.861 -3.008 1.00 97.38 85 ILE A O 1
ATOM 622 N N . GLY A 1 86 ? -6.236 2.392 -0.828 1.00 95.50 86 GLY A N 1
ATOM 623 C CA . GLY A 1 86 ? -4.819 2.736 -0.773 1.00 95.50 86 GLY A CA 1
ATOM 624 C C . GLY A 1 86 ? -3.966 1.877 -1.707 1.00 95.50 86 GLY A C 1
ATOM 625 O O . GLY A 1 86 ? -3.180 2.406 -2.493 1.00 95.50 86 GLY A O 1
ATOM 626 N N . ALA A 1 87 ? -4.178 0.558 -1.693 1.00 95.81 87 ALA A N 1
ATOM 627 C CA . ALA A 1 87 ? -3.499 -0.368 -2.596 1.00 95.81 87 ALA A CA 1
ATOM 628 C C . ALA A 1 87 ? -3.862 -0.118 -4.071 1.00 95.81 87 ALA A C 1
ATOM 630 O O . ALA A 1 87 ? -2.976 -0.072 -4.922 1.00 95.81 87 ALA A O 1
ATOM 631 N N . ALA A 1 88 ? -5.146 0.100 -4.374 1.00 96.25 88 ALA A N 1
ATOM 632 C CA . ALA A 1 88 ? -5.6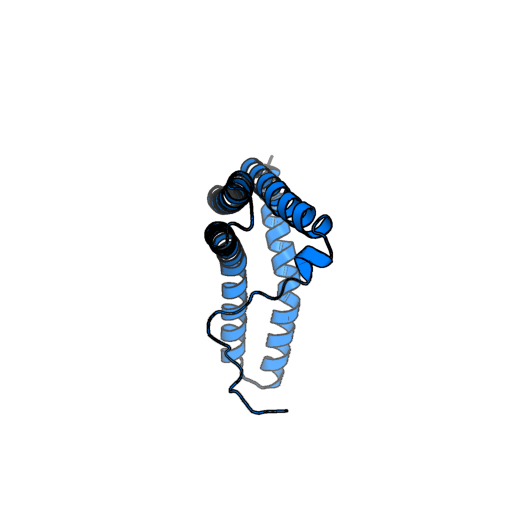11 0.386 -5.730 1.00 96.25 88 ALA A CA 1
ATOM 633 C C . ALA A 1 88 ? -5.093 1.735 -6.255 1.00 96.25 88 ALA A C 1
ATOM 635 O O . ALA A 1 88 ? -4.705 1.835 -7.417 1.00 96.25 88 ALA A O 1
ATOM 636 N N . ALA A 1 89 ? -5.045 2.761 -5.405 1.00 95.00 89 ALA A N 1
ATOM 637 C CA . ALA A 1 89 ? -4.504 4.069 -5.752 1.00 95.00 89 ALA A CA 1
ATOM 638 C C . ALA A 1 89 ? -3.000 3.993 -6.039 1.00 95.00 89 ALA A C 1
ATOM 640 O O . ALA A 1 89 ? -2.552 4.578 -7.020 1.00 95.00 89 ALA A O 1
ATOM 641 N N . LEU A 1 90 ? -2.228 3.223 -5.262 1.00 90.94 90 LEU A N 1
ATOM 642 C CA . LEU A 1 90 ? -0.808 3.010 -5.559 1.00 90.94 90 LEU A CA 1
ATOM 643 C C . LEU A 1 90 ? -0.588 2.204 -6.844 1.00 90.94 90 LEU A C 1
ATOM 645 O O . LEU A 1 90 ? 0.302 2.543 -7.622 1.00 90.94 90 LEU A O 1
ATOM 649 N N . ALA A 1 91 ? -1.416 1.189 -7.101 1.00 90.06 91 ALA A N 1
ATOM 650 C CA . ALA A 1 91 ? -1.386 0.431 -8.350 1.00 90.06 91 ALA A CA 1
ATOM 651 C C . ALA A 1 91 ? -1.657 1.338 -9.557 1.00 90.06 91 ALA A C 1
ATOM 653 O O . ALA A 1 91 ? -0.920 1.318 -10.541 1.00 90.06 91 ALA A O 1
ATOM 654 N N . ALA A 1 92 ? -2.692 2.174 -9.462 1.00 90.94 92 ALA A N 1
ATOM 655 C CA . ALA A 1 92 ? -3.041 3.132 -10.499 1.00 90.94 92 ALA A CA 1
ATOM 656 C C . ALA A 1 92 ? -1.942 4.188 -10.683 1.00 90.94 92 ALA A C 1
ATOM 658 O O . ALA A 1 92 ? -1.526 4.429 -11.812 1.00 90.94 92 ALA A O 1
ATOM 659 N N . ALA A 1 93 ? -1.407 4.747 -9.593 1.00 88.00 93 ALA A N 1
ATOM 660 C CA . ALA A 1 93 ? -0.332 5.734 -9.640 1.00 88.00 93 ALA A CA 1
ATOM 661 C C . ALA A 1 93 ? 0.944 5.189 -10.297 1.00 88.00 93 ALA A C 1
ATOM 663 O O . ALA A 1 93 ? 1.625 5.936 -10.994 1.00 88.00 93 ALA A O 1
ATOM 664 N N . ALA A 1 94 ? 1.244 3.896 -10.128 1.00 84.50 94 ALA A N 1
ATOM 665 C CA . ALA A 1 94 ? 2.369 3.246 -10.797 1.00 84.50 94 ALA A CA 1
ATOM 666 C C . ALA A 1 94 ? 2.184 3.145 -12.325 1.00 84.50 94 ALA A C 1
ATOM 668 O O . ALA A 1 94 ? 3.168 3.166 -13.057 1.00 84.50 94 ALA A O 1
ATOM 669 N N . ILE A 1 95 ? 0.939 3.061 -12.811 1.00 86.56 95 ILE A N 1
ATOM 670 C CA . ILE A 1 95 ? 0.612 2.993 -14.249 1.00 86.56 95 ILE A CA 1
ATOM 671 C C . ILE A 1 95 ? 0.541 4.394 -14.853 1.00 86.56 95 ILE A C 1
ATOM 673 O O . ILE A 1 95 ? 1.033 4.623 -15.953 1.00 86.56 95 ILE A O 1
ATOM 677 N N . THR A 1 96 ? -0.099 5.325 -14.146 1.00 86.94 96 THR A N 1
ATOM 678 C CA . THR A 1 96 ? -0.379 6.680 -14.639 1.00 86.94 96 THR A CA 1
ATOM 679 C C . THR A 1 96 ? 0.702 7.692 -14.271 1.00 86.94 96 THR A C 1
ATOM 681 O O . THR A 1 96 ? 0.549 8.874 -14.575 1.00 86.94 96 THR A O 1
ATOM 684 N N . THR A 1 97 ? 1.745 7.254 -13.557 1.00 83.31 97 THR A N 1
ATOM 685 C CA . THR A 1 97 ? 2.845 8.081 -13.034 1.00 83.31 97 THR A CA 1
ATOM 686 C C . THR A 1 97 ? 2.351 9.357 -12.342 1.00 83.31 97 THR A C 1
ATOM 688 O O . THR A 1 97 ? 2.865 10.446 -12.573 1.00 83.31 97 THR A O 1
ATOM 691 N N . THR A 1 98 ? 1.292 9.244 -11.533 1.00 81.06 98 THR A N 1
ATOM 692 C CA . THR A 1 98 ? 0.623 10.393 -10.899 1.00 81.06 98 THR A CA 1
ATO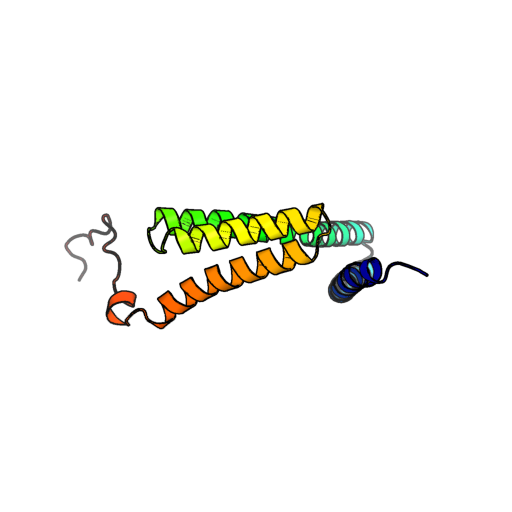M 693 C C . THR A 1 98 ? 0.983 10.488 -9.418 1.00 81.06 98 THR A C 1
ATOM 695 O O . THR A 1 98 ? 0.480 9.719 -8.599 1.00 81.06 98 THR A O 1
ATOM 698 N N . GLU A 1 99 ? 1.807 11.469 -9.052 1.00 86.62 99 GLU A N 1
ATOM 699 C CA . GLU A 1 99 ? 2.332 11.624 -7.685 1.00 86.62 99 GLU A CA 1
ATOM 700 C C . GLU A 1 99 ? 1.236 11.883 -6.642 1.00 86.62 99 GLU A C 1
ATOM 702 O O . GLU A 1 99 ? 1.196 11.235 -5.598 1.00 86.62 99 GLU A O 1
ATOM 707 N N . TRP A 1 100 ? 0.280 12.766 -6.946 1.00 85.19 100 TRP A N 1
ATOM 708 C CA . TRP A 1 100 ? -0.839 13.065 -6.045 1.00 85.19 100 TRP A CA 1
ATOM 709 C C . TRP A 1 100 ? -1.688 11.837 -5.720 1.00 85.19 100 TRP A C 1
ATOM 711 O O . TRP A 1 100 ? -2.156 11.680 -4.592 1.00 85.19 100 TRP A O 1
ATOM 721 N N . LEU A 1 101 ? -1.851 10.939 -6.692 1.00 82.81 101 LEU A N 1
ATOM 722 C CA . LEU A 1 101 ? -2.555 9.679 -6.494 1.00 82.81 101 LEU A CA 1
ATOM 723 C C . LEU A 1 101 ? -1.738 8.722 -5.617 1.00 82.81 101 LEU A C 1
ATOM 725 O O . LEU A 1 101 ? -2.312 8.026 -4.779 1.00 82.81 101 LEU A O 1
ATOM 729 N N . ALA A 1 102 ? -0.407 8.740 -5.745 1.00 83.19 102 ALA A N 1
ATOM 730 C CA . ALA A 1 102 ? 0.477 7.984 -4.865 1.00 83.19 102 ALA A CA 1
ATOM 731 C C . ALA A 1 102 ? 0.403 8.487 -3.414 1.00 83.19 102 ALA A C 1
ATOM 733 O O . ALA A 1 102 ? 0.258 7.677 -2.497 1.00 83.19 102 ALA A O 1
ATOM 734 N N . PHE A 1 103 ? 0.414 9.808 -3.196 1.00 93.06 103 PHE A N 1
ATOM 735 C CA . PHE A 1 103 ? 0.253 10.394 -1.861 1.00 93.06 103 PHE A CA 1
ATOM 736 C C . PHE A 1 103 ? -1.109 10.067 -1.249 1.00 93.06 103 PHE A C 1
ATOM 738 O O . PHE A 1 103 ? -1.175 9.667 -0.088 1.00 93.06 103 PHE A O 1
ATOM 745 N N . ALA A 1 104 ? -2.188 10.168 -2.030 1.00 94.56 104 ALA A N 1
ATOM 746 C CA . ALA A 1 104 ? -3.518 9.769 -1.581 1.00 94.56 104 ALA A CA 1
ATOM 747 C C . ALA A 1 104 ? -3.571 8.275 -1.213 1.00 94.56 104 ALA A C 1
ATOM 749 O O . ALA A 1 104 ? -4.123 7.913 -0.172 1.00 94.56 104 ALA A O 1
ATOM 750 N N . GLY A 1 105 ? -2.949 7.414 -2.025 1.00 93.75 105 GLY A N 1
ATOM 751 C CA . GLY A 1 105 ? -2.852 5.981 -1.758 1.00 93.75 105 GLY A CA 1
ATOM 752 C C . GLY A 1 105 ? -2.079 5.662 -0.477 1.00 93.75 105 GLY A C 1
ATOM 753 O O . GLY A 1 105 ? -2.560 4.898 0.360 1.00 93.75 105 GLY A O 1
ATOM 754 N N . MET A 1 106 ? -0.923 6.301 -0.273 1.00 93.38 106 MET A N 1
ATOM 755 C CA . MET A 1 106 ? -0.138 6.178 0.960 1.00 93.38 106 MET A CA 1
ATOM 756 C C . MET A 1 106 ? -0.895 6.686 2.184 1.00 93.38 106 MET A C 1
ATOM 758 O O . MET A 1 106 ? -0.885 6.013 3.210 1.00 93.38 106 MET A O 1
ATOM 762 N N . ALA A 1 107 ? -1.582 7.826 2.087 1.00 96.75 107 ALA A N 1
ATOM 763 C CA . ALA A 1 107 ? -2.387 8.353 3.184 1.00 96.75 107 ALA A CA 1
ATOM 764 C C . ALA A 1 107 ? -3.514 7.380 3.569 1.00 96.75 107 ALA A C 1
ATOM 766 O O . ALA A 1 107 ? -3.717 7.106 4.751 1.00 96.75 107 ALA A O 1
ATOM 767 N N . ALA A 1 108 ? -4.201 6.797 2.583 1.00 97.62 108 ALA A N 1
ATOM 768 C CA . ALA A 1 108 ? -5.234 5.794 2.824 1.00 97.62 108 ALA A CA 1
ATOM 769 C C . ALA A 1 108 ? -4.669 4.518 3.476 1.00 97.62 108 ALA A C 1
ATOM 771 O O . ALA A 1 108 ? -5.251 4.021 4.442 1.00 97.62 108 ALA A O 1
ATOM 772 N N . LEU A 1 109 ? -3.511 4.023 3.015 1.00 96.31 109 LEU A N 1
ATOM 773 C CA . LEU A 1 109 ? -2.831 2.889 3.652 1.00 96.31 109 LEU A CA 1
ATOM 774 C C . LEU A 1 109 ? -2.384 3.216 5.0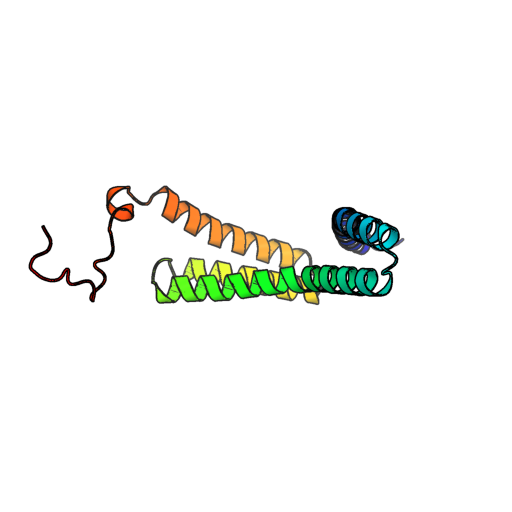76 1.00 96.31 109 LEU A C 1
ATOM 776 O O . LEU A 1 109 ? -2.579 2.396 5.967 1.00 96.31 109 LEU A O 1
ATOM 780 N N . PHE A 1 110 ? -1.830 4.405 5.309 1.00 97.00 110 PHE A N 1
ATOM 781 C CA . PHE A 1 110 ? -1.422 4.850 6.637 1.00 97.00 110 PHE A CA 1
ATOM 782 C C . PHE A 1 110 ? -2.609 4.875 7.602 1.00 97.00 110 PHE A C 1
ATOM 784 O O . PHE A 1 110 ? -2.501 4.370 8.714 1.00 97.00 110 PHE A O 1
ATOM 791 N N . VAL A 1 111 ? -3.765 5.382 7.165 1.00 96.88 111 VAL A N 1
ATOM 792 C CA . VAL A 1 111 ? -5.000 5.347 7.962 1.00 96.88 111 VAL A CA 1
ATOM 793 C C . VAL A 1 111 ? -5.464 3.910 8.203 1.00 96.88 111 VAL A C 1
ATOM 795 O O . VAL A 1 111 ? -5.803 3.566 9.332 1.00 96.88 111 VAL A O 1
ATOM 798 N N . GLY A 1 112 ? -5.459 3.058 7.173 1.00 95.31 112 GLY A N 1
ATOM 799 C CA . GLY A 1 112 ? -5.877 1.659 7.287 1.00 95.31 112 GLY A CA 1
ATOM 800 C C . GLY A 1 112 ? -5.011 0.863 8.267 1.00 95.31 112 GLY A C 1
ATOM 801 O O . GLY A 1 112 ? -5.523 0.258 9.207 1.00 95.31 112 GLY A O 1
ATOM 802 N N . PHE A 1 113 ? -3.691 0.911 8.091 1.00 96.69 113 PHE A N 1
ATOM 803 C CA . PHE A 1 113 ? -2.740 0.249 8.981 1.00 96.69 113 PHE A CA 1
ATOM 804 C C . PHE A 1 113 ? -2.691 0.882 10.363 1.00 96.69 113 PHE A C 1
ATOM 806 O O . PHE A 1 113 ? -2.652 0.159 11.352 1.00 96.69 113 PHE A O 1
ATOM 813 N N . GLY A 1 114 ? -2.732 2.211 10.445 1.00 96.38 114 GLY A N 1
ATOM 814 C CA . GLY A 1 114 ? -2.751 2.939 11.706 1.00 96.38 114 GLY A CA 1
ATOM 815 C C . GLY A 1 114 ? -3.973 2.586 12.546 1.00 96.38 114 GLY A C 1
ATOM 816 O O . GLY A 1 114 ? -3.834 2.362 13.740 1.00 96.38 114 GLY A O 1
ATOM 817 N N . ALA A 1 115 ? -5.150 2.442 11.931 1.00 95.62 115 ALA A N 1
ATOM 818 C CA . ALA A 1 115 ? -6.356 2.008 12.630 1.00 95.62 115 ALA A CA 1
ATOM 819 C C . ALA A 1 115 ? -6.262 0.556 13.136 1.00 95.62 115 ALA A C 1
ATOM 821 O O . ALA A 1 115 ? -6.727 0.273 14.237 1.00 95.62 115 ALA A O 1
ATOM 822 N N . ILE A 1 116 ? -5.644 -0.351 12.368 1.00 94.88 116 ILE A N 1
ATOM 823 C CA . ILE A 1 116 ? -5.400 -1.737 12.808 1.00 94.88 116 ILE A CA 1
ATOM 824 C C . ILE A 1 116 ? -4.380 -1.768 13.947 1.00 94.88 116 ILE A C 1
ATOM 826 O O . ILE A 1 116 ? -4.621 -2.405 14.964 1.00 94.88 116 ILE A O 1
ATOM 830 N N . GLY A 1 117 ? -3.258 -1.062 13.801 1.00 93.62 117 GLY A N 1
ATOM 831 C CA . GLY A 1 117 ? -2.243 -0.964 14.846 1.00 93.62 117 GLY A CA 1
ATOM 832 C C . GLY A 1 117 ? -2.809 -0.342 16.118 1.00 93.62 117 GLY A C 1
ATOM 833 O O . GLY A 1 117 ? -2.538 -0.827 17.207 1.00 93.62 117 GLY A O 1
ATOM 834 N N . TRP A 1 118 ? -3.660 0.675 15.983 1.00 95.06 118 TRP A N 1
ATOM 835 C CA . TRP A 1 118 ? -4.379 1.257 17.108 1.00 95.06 118 TRP A CA 1
ATOM 836 C C . TRP A 1 118 ? -5.280 0.232 17.795 1.00 95.06 118 TRP A C 1
ATOM 838 O O . TRP A 1 118 ? -5.196 0.089 19.004 1.00 95.06 118 TRP A O 1
ATOM 848 N N . MET A 1 119 ? -6.099 -0.512 17.046 1.00 91.75 119 MET A N 1
ATOM 849 C CA . MET A 1 119 ? -6.912 -1.593 17.616 1.00 91.75 119 MET A CA 1
ATOM 850 C C . MET A 1 119 ? -6.043 -2.572 18.417 1.00 91.75 119 MET A C 1
ATOM 852 O O . MET A 1 119 ? -6.297 -2.777 19.594 1.00 91.75 119 MET A O 1
ATOM 856 N N . VAL A 1 120 ? -4.967 -3.078 17.808 1.00 90.38 120 VAL A N 1
ATOM 857 C CA . VAL A 1 120 ? -4.029 -4.035 18.418 1.00 90.38 120 VAL A CA 1
ATOM 858 C C . VAL A 1 120 ? -3.392 -3.495 19.701 1.00 90.38 120 VAL A C 1
ATOM 860 O O . VAL A 1 120 ? -3.252 -4.234 20.668 1.00 90.38 120 VAL A O 1
ATOM 863 N N . LEU A 1 121 ? -2.999 -2.218 19.722 1.00 93.25 121 LEU A N 1
ATOM 864 C CA . LEU A 1 121 ? -2.348 -1.593 20.879 1.00 93.25 121 LEU A CA 1
ATOM 865 C C . LEU A 1 121 ? -3.294 -1.346 22.061 1.00 93.25 121 LEU A C 1
ATOM 867 O O . LEU A 1 121 ? -2.817 -1.145 23.174 1.00 93.25 121 LEU A O 1
ATOM 871 N N . PHE A 1 122 ? -4.604 -1.306 21.817 1.00 91.88 122 PHE A N 1
ATOM 872 C CA . PHE A 1 122 ? -5.622 -1.062 22.843 1.00 91.88 122 PHE A CA 1
ATOM 873 C C . PHE A 1 122 ? -6.442 -2.307 23.199 1.00 91.88 122 PHE A C 1
ATOM 875 O O . PHE A 1 122 ? -7.317 -2.232 24.059 1.00 91.88 122 PHE A O 1
ATOM 882 N N . GLU A 1 123 ? -6.159 -3.432 22.554 1.00 89.81 123 GLU A N 1
ATOM 883 C CA . GLU A 1 123 ? -6.728 -4.738 22.858 1.00 89.81 123 GLU A CA 1
ATOM 884 C C . GLU A 1 123 ? -6.174 -5.237 24.205 1.00 89.81 123 GLU A C 1
ATOM 886 O O . GLU A 1 123 ? -4.974 -5.132 24.468 1.00 89.81 12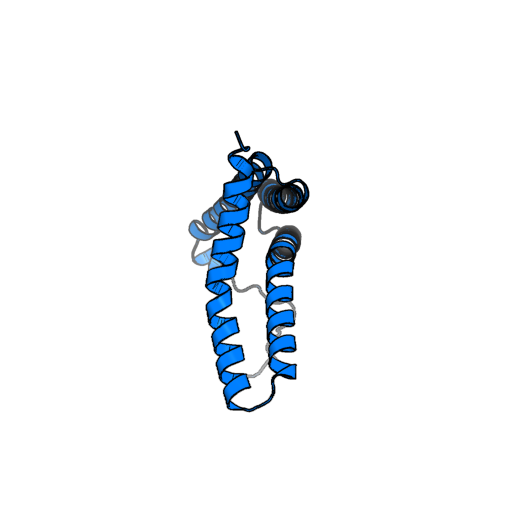3 GLU A O 1
ATOM 891 N N . SER A 1 124 ? -7.048 -5.726 25.087 1.00 88.75 124 SER A N 1
ATOM 892 C CA . SER A 1 124 ? -6.658 -6.110 26.451 1.00 88.75 124 SER A CA 1
ATOM 893 C C . SER A 1 124 ? -5.946 -7.467 26.493 1.00 88.75 124 SER A C 1
ATOM 895 O O . SER A 1 124 ? -6.237 -8.338 25.678 1.00 88.75 124 SER A O 1
ATOM 897 N N . ASP A 1 125 ? -5.043 -7.679 27.459 1.00 86.69 125 ASP A N 1
ATOM 898 C CA . ASP A 1 125 ? -4.311 -8.954 27.606 1.00 86.69 125 ASP A CA 1
ATOM 899 C C . ASP A 1 125 ? -5.262 -10.158 27.744 1.00 86.69 125 ASP A C 1
ATOM 901 O O . ASP A 1 125 ? -5.025 -11.219 27.175 1.00 86.69 125 ASP A O 1
ATOM 905 N N . GLU A 1 126 ? -6.384 -9.975 28.443 1.00 82.81 126 GLU A N 1
ATOM 906 C CA . GLU A 1 126 ? -7.406 -11.008 28.651 1.00 82.81 126 GLU A CA 1
ATOM 907 C C . GLU A 1 126 ? -8.122 -11.391 27.339 1.00 82.81 126 GLU A C 1
ATOM 909 O O . GLU A 1 126 ? -8.479 -12.550 27.125 1.00 82.81 126 GLU A O 1
ATOM 914 N N . GLU A 1 127 ? -8.287 -10.428 26.428 1.00 80.12 127 GLU A N 1
ATOM 915 C CA . GLU A 1 127 ? -8.872 -10.623 25.096 1.00 80.12 127 GLU A CA 1
ATOM 916 C C . GLU A 1 127 ? -7.854 -11.244 24.120 1.00 80.12 127 GLU A C 1
ATOM 918 O O . GLU A 1 127 ? -8.208 -12.109 23.315 1.00 80.12 127 GLU A O 1
ATOM 923 N N . TRP A 1 128 ? -6.567 -10.901 24.263 1.00 76.56 128 TRP A N 1
ATOM 924 C CA . TRP A 1 128 ? -5.447 -11.517 23.539 1.00 76.56 128 TRP A CA 1
ATOM 925 C C . TRP A 1 128 ? -5.207 -12.984 23.901 1.00 76.56 128 TRP A C 1
ATOM 927 O O . TRP A 1 128 ? -4.903 -13.796 23.024 1.00 76.56 128 TRP A O 1
ATOM 937 N N . GLU A 1 129 ? -5.313 -13.331 25.184 1.00 80.38 129 GLU A N 1
ATOM 938 C CA . GLU A 1 129 ? -5.075 -14.688 25.686 1.00 80.38 129 GLU A CA 1
ATOM 939 C C . GLU A 1 129 ? -6.238 -15.649 25.409 1.00 80.38 129 GLU A C 1
ATOM 941 O O . GLU A 1 129 ? -6.135 -16.846 25.710 1.00 80.38 129 GLU A O 1
ATOM 946 N N . HIS A 1 130 ? -7.330 -15.172 24.798 1.00 70.25 130 HIS A N 1
ATOM 947 C CA . HIS A 1 130 ? -8.457 -16.022 24.450 1.00 70.25 130 HIS A CA 1
ATOM 948 C C . HIS A 1 130 ? -8.044 -17.055 23.393 1.00 70.25 130 HIS A C 1
ATOM 950 O O . HIS A 1 130 ? -8.108 -16.838 22.184 1.00 70.25 130 HIS A O 1
ATOM 956 N N . THR A 1 131 ? -7.608 -18.226 23.860 1.00 63.09 131 THR A N 1
ATOM 957 C CA . THR A 1 131 ? -7.393 -19.382 22.993 1.00 63.09 131 THR A CA 1
ATOM 958 C C . THR A 1 131 ? -8.734 -19.746 22.354 1.00 63.09 131 THR A C 1
ATOM 960 O O . THR A 1 131 ? -9.694 -20.035 23.074 1.00 63.09 131 THR A O 1
ATOM 963 N N . PRO A 1 132 ? -8.850 -19.714 21.014 1.00 62.22 132 PRO A N 1
ATOM 964 C CA . PRO A 1 132 ? -10.076 -20.145 20.381 1.00 62.22 132 PRO A CA 1
ATOM 965 C C . PRO A 1 132 ? -10.257 -21.623 20.706 1.00 62.22 132 PRO A C 1
ATOM 967 O O . PRO A 1 132 ? -9.376 -22.437 20.415 1.00 62.22 132 PRO A O 1
ATOM 970 N N . GLU A 1 133 ? -11.395 -21.982 21.298 1.00 63.81 133 GLU A N 1
ATOM 971 C CA . GLU A 1 133 ? -11.787 -23.380 21.418 1.00 63.81 133 GLU A CA 1
ATOM 972 C C . GLU A 1 133 ? -11.946 -23.933 19.999 1.00 63.81 133 GLU A C 1
ATOM 974 O O . GLU A 1 133 ? -12.962 -23.737 19.328 1.00 63.81 133 GLU A O 1
ATOM 979 N N . VAL A 1 134 ? -10.901 -24.584 19.488 1.00 58.28 134 VAL A N 1
ATOM 980 C CA . VAL A 1 134 ? -10.958 -25.235 18.184 1.00 58.28 134 VAL A CA 1
ATOM 981 C C . VAL A 1 134 ? -11.955 -26.378 18.316 1.00 58.28 134 VAL A C 1
ATOM 983 O O . VAL A 1 134 ? -11.650 -27.426 18.893 1.00 58.28 134 VAL A O 1
ATOM 986 N N . SER A 1 135 ? -13.160 -26.188 17.776 1.00 61.72 135 SER A N 1
ATOM 987 C CA . SER A 1 135 ? -14.176 -27.233 17.713 1.00 61.72 135 SER A CA 1
ATOM 988 C C . SER A 1 135 ? -13.625 -28.402 16.888 1.00 61.72 135 SER A C 1
ATOM 990 O O . SER A 1 135 ? -13.601 -28.353 15.659 1.00 61.72 135 SER A O 1
ATOM 992 N N . GLY A 1 136 ? -13.115 -29.427 17.572 1.00 61.12 136 GLY A N 1
ATOM 993 C CA . GLY A 1 136 ? -12.438 -30.564 16.948 1.00 61.12 136 GLY A CA 1
ATOM 994 C C . GLY A 1 136 ? -11.262 -31.127 17.748 1.00 61.12 136 GLY A C 1
ATOM 995 O O . GLY A 1 136 ? -10.948 -32.302 17.576 1.00 61.12 136 GLY A O 1
ATOM 996 N N . PHE A 1 137 ? -10.660 -30.364 18.670 1.00 57.94 137 PHE A N 1
ATOM 997 C CA . PHE A 1 137 ? -9.642 -30.901 19.582 1.00 57.94 137 PHE A CA 1
ATOM 998 C C . PHE A 1 137 ? -10.293 -31.430 20.865 1.00 57.94 137 PHE A C 1
ATOM 1000 O O . PHE A 1 137 ? -10.193 -30.848 21.941 1.00 57.94 137 PHE A O 1
ATOM 1007 N N . ARG A 1 138 ? -11.013 -32.551 20.754 1.00 66.06 138 ARG A N 1
ATOM 1008 C CA . ARG A 1 138 ? -11.387 -33.332 21.938 1.00 66.06 138 ARG A CA 1
ATOM 1009 C C . ARG A 1 138 ? -10.128 -34.086 22.370 1.00 66.06 138 ARG A C 1
ATOM 1011 O O . ARG A 1 138 ? -9.730 -35.022 21.678 1.00 66.06 138 ARG A O 1
ATOM 1018 N N . THR A 1 139 ? -9.489 -33.691 23.472 1.00 62.41 139 THR A N 1
ATOM 1019 C CA . THR A 1 139 ? -8.505 -34.567 24.121 1.00 62.41 139 THR A CA 1
ATOM 1020 C C . THR A 1 139 ? -9.196 -35.902 24.388 1.00 62.41 139 THR A C 1
ATOM 1022 O O . THR A 1 139 ? -10.313 -35.947 24.911 1.00 62.41 139 THR A O 1
ATOM 1025 N N . LEU A 1 140 ? -8.601 -37.000 23.916 1.00 64.56 140 LEU A N 1
ATOM 1026 C CA . LEU A 1 140 ? -9.143 -38.330 24.174 1.00 64.56 140 LEU A CA 1
ATOM 1027 C C . LEU A 1 140 ? -9.263 -38.503 25.697 1.00 64.56 140 LEU A C 1
ATOM 1029 O O . LEU A 1 140 ? -8.298 -38.198 26.403 1.00 64.56 140 LEU A O 1
ATOM 1033 N N . PRO A 1 141 ? -10.410 -38.967 26.221 1.00 61.19 141 PRO A N 1
ATOM 1034 C CA . PRO A 1 141 ? -10.534 -39.241 27.646 1.00 61.19 141 PRO A CA 1
ATOM 1035 C C . PRO A 1 141 ? -9.456 -40.258 28.053 1.00 61.19 141 PRO A C 1
ATOM 1037 O O . PRO A 1 141 ? -9.462 -41.373 27.535 1.00 61.19 141 PRO A O 1
ATOM 1040 N N . GLY A 1 142 ? -8.538 -39.884 28.954 1.00 60.06 142 GLY A N 1
ATOM 1041 C CA . GLY A 1 142 ? -7.620 -40.835 29.600 1.00 60.06 142 GLY A CA 1
ATOM 1042 C C . GLY A 1 142 ? -6.109 -40.653 29.410 1.00 60.06 142 GLY A C 1
ATOM 1043 O O . GLY A 1 142 ? -5.386 -41.606 29.679 1.00 60.06 142 GLY A O 1
ATOM 1044 N N . LEU A 1 143 ? -5.602 -39.487 28.995 1.00 58.53 143 LEU A N 1
ATOM 1045 C CA . LEU A 1 143 ? -4.163 -39.185 29.089 1.00 58.53 143 LEU A CA 1
ATOM 1046 C C . LEU A 1 143 ? -3.910 -38.104 30.151 1.00 58.53 143 LEU A C 1
ATOM 1048 O O . LEU A 1 143 ? -3.858 -36.915 29.839 1.00 58.53 143 LEU A O 1
ATOM 1052 N N . HIS A 1 144 ? -3.782 -38.558 31.398 1.00 60.28 144 HIS A N 1
ATOM 1053 C CA . HIS A 1 144 ? -3.124 -37.866 32.508 1.00 60.28 144 HIS A CA 1
ATOM 1054 C C . HIS A 1 144 ? -1.965 -38.736 32.990 1.00 60.28 144 HIS A C 1
ATOM 1056 O O . HIS A 1 144 ? -2.152 -39.976 33.008 1.00 60.28 144 HIS A O 1
#

Organism: NCBI:txid1097667

Secondary structure (DSSP, 8-state):
---THHHHHHHHHHHHHHHHHHHHHHHHHHHHHHT-HHHHHHHHHHHHHHHHHHHHHHHHHHHHHHHHHHHHT-S-HHHHHHHHHHHHHHHHHHHHT-HHHHHHHHHHHHHHHHHHHHHHHHS-HHHHT-----TT--PPTT--